Protein AF-A0A6F8TS77-F1 (afdb_monomer)

Mean predicted aligned error: 8.59 Å

Solvent-accessible surface area (backbone atoms only — not comparable to full-atom values): 7304 Å² total; per-residue (Å²): 136,84,81,71,79,72,65,85,70,78,57,58,74,67,55,50,50,53,52,51,51,52,50,51,51,49,51,53,46,65,66,47,49,58,27,52,55,48,7,52,51,50,48,53,50,30,60,76,67,68,72,57,95,66,56,66,68,59,30,24,49,44,37,47,28,62,75,68,69,50,87,80,55,68,91,81,39,80,56,49,61,52,52,52,51,25,71,74,33,74,68,35,43,49,51,51,50,52,48,51,52,53,52,50,53,51,51,51,52,52,51,52,55,52,48,51,54,53,51,54,54,60,51,63,77,76,110

Structure (mmCIF, N/CA/C/O backbone):
data_AF-A0A6F8TS77-F1
#
_entry.id   AF-A0A6F8TS77-F1
#
loop_
_atom_site.group_PDB
_atom_site.id
_atom_site.type_symbol
_atom_site.label_atom_id
_atom_site.label_alt_id
_atom_site.label_comp_id
_atom_site.label_asym_id
_atom_site.label_entity_id
_atom_site.label_seq_id
_atom_site.pdbx_PDB_ins_code
_atom_site.Cartn_x
_atom_site.Cartn_y
_atom_site.Cartn_z
_atom_site.occupancy
_atom_site.B_iso_or_equiv
_atom_site.auth_seq_id
_atom_site.auth_comp_id
_atom_site.auth_asym_id
_atom_site.auth_atom_id
_atom_site.pdbx_PDB_model_num
ATOM 1 N N . MET A 1 1 ? -28.170 -3.319 50.098 1.00 41.31 1 MET A N 1
ATOM 2 C CA . MET A 1 1 ? -26.971 -3.557 49.266 1.00 41.31 1 MET A CA 1
ATOM 3 C C . MET A 1 1 ? -27.249 -2.950 47.903 1.00 41.31 1 MET A C 1
ATOM 5 O O . MET A 1 1 ? -27.933 -3.552 47.090 1.00 41.31 1 MET A O 1
ATOM 9 N N . THR A 1 2 ? -26.855 -1.697 47.714 1.00 35.31 2 THR A N 1
ATOM 10 C CA . THR A 1 2 ? -27.074 -0.958 46.468 1.00 35.31 2 THR A CA 1
ATOM 11 C C . THR A 1 2 ? -25.962 -1.363 45.510 1.00 35.31 2 THR A C 1
ATOM 13 O O . THR A 1 2 ? -24.805 -1.004 45.721 1.00 35.31 2 THR A O 1
ATOM 16 N N . ILE A 1 3 ? -26.285 -2.186 44.513 1.00 39.19 3 ILE A N 1
ATOM 17 C CA . ILE A 1 3 ? -25.339 -2.539 43.453 1.00 39.19 3 ILE A CA 1
ATOM 18 C C . ILE A 1 3 ? -25.127 -1.270 42.627 1.00 39.19 3 ILE A C 1
ATOM 20 O O . ILE A 1 3 ? -26.049 -0.726 42.025 1.00 39.19 3 ILE A O 1
ATOM 24 N N . ASN A 1 4 ? -23.911 -0.743 42.705 1.00 36.16 4 ASN A N 1
ATOM 25 C CA . ASN A 1 4 ? -23.495 0.474 42.035 1.00 36.16 4 ASN A CA 1
ATOM 26 C C . ASN A 1 4 ? -23.341 0.169 40.535 1.00 36.16 4 ASN A C 1
ATOM 28 O O . ASN A 1 4 ? -22.334 -0.395 40.113 1.00 36.16 4 ASN A O 1
ATOM 32 N N . ASN A 1 5 ? -24.347 0.527 39.732 1.00 41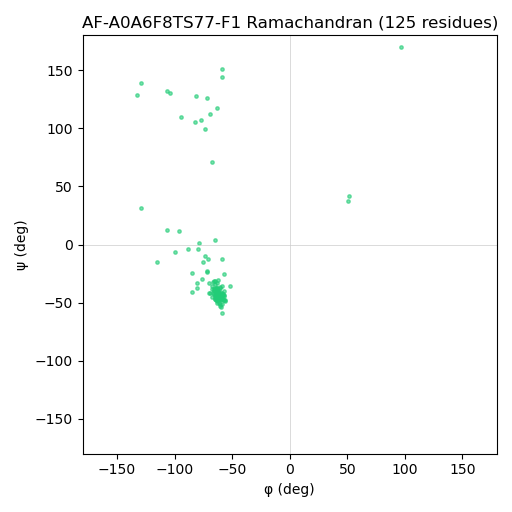.12 5 ASN A N 1
ATOM 33 C CA . ASN A 1 5 ? -24.394 0.290 38.279 1.00 41.12 5 ASN A CA 1
ATOM 34 C C . ASN A 1 5 ? -23.315 1.050 37.472 1.00 41.12 5 ASN A C 1
ATOM 36 O O . ASN A 1 5 ? -23.267 0.951 36.249 1.00 41.12 5 ASN A O 1
ATOM 40 N N . ASN A 1 6 ? -22.404 1.775 38.128 1.00 43.59 6 ASN A N 1
ATOM 41 C CA . ASN A 1 6 ? -21.357 2.561 37.471 1.00 43.59 6 ASN A CA 1
ATOM 42 C C . ASN A 1 6 ? -20.140 1.746 36.996 1.00 43.59 6 ASN A C 1
ATOM 44 O O . ASN A 1 6 ? -19.251 2.301 36.355 1.00 43.59 6 ASN A O 1
ATOM 48 N N . VAL A 1 7 ? -20.082 0.438 37.268 1.00 42.75 7 VAL A N 1
ATOM 49 C CA . VAL A 1 7 ? -18.939 -0.416 36.874 1.00 42.75 7 VAL A CA 1
ATOM 50 C C . VAL A 1 7 ? -19.097 -1.004 35.463 1.00 42.75 7 VAL A C 1
ATOM 52 O O . VAL A 1 7 ? -18.168 -1.603 34.932 1.00 42.75 7 VAL A O 1
ATOM 55 N N . VAL A 1 8 ? -20.225 -0.769 34.785 1.00 46.03 8 VAL A N 1
ATOM 56 C CA . VAL A 1 8 ? -20.452 -1.291 33.421 1.00 46.03 8 VAL A CA 1
ATOM 57 C C . VAL A 1 8 ? -19.631 -0.532 32.352 1.00 46.03 8 VAL A C 1
ATOM 59 O O . VAL A 1 8 ? -19.486 -1.011 31.236 1.00 46.03 8 VAL A O 1
ATOM 62 N N . ASN A 1 9 ? -18.991 0.599 32.697 1.00 52.59 9 ASN A N 1
ATOM 63 C CA . ASN A 1 9 ? -18.191 1.432 31.775 1.00 52.59 9 ASN A CA 1
ATOM 64 C C . ASN A 1 9 ? -16.771 1.773 32.300 1.00 52.59 9 ASN A C 1
ATOM 66 O O . ASN A 1 9 ? -16.253 2.857 32.028 1.00 52.59 9 ASN A O 1
ATOM 70 N N . GLY A 1 10 ? -16.158 0.880 33.086 1.00 57.53 10 GLY A N 1
ATOM 71 C CA . GLY A 1 10 ? -15.012 1.146 33.975 1.00 57.53 10 GLY A CA 1
ATOM 72 C C . GLY A 1 10 ? -13.652 1.500 33.348 1.00 57.53 10 GLY A C 1
ATOM 73 O O . GLY A 1 10 ? -12.707 0.730 33.470 1.00 57.53 10 GLY A O 1
ATOM 74 N N . LEU A 1 11 ? -13.516 2.691 32.762 1.00 59.38 11 LEU A N 1
ATOM 75 C CA . LEU A 1 11 ? -12.225 3.368 32.579 1.00 59.38 11 LEU A CA 1
ATOM 76 C C . LEU A 1 11 ? -12.326 4.799 33.109 1.00 59.38 11 LEU A C 1
ATOM 78 O O . LEU A 1 11 ? -13.323 5.484 32.861 1.00 59.38 11 LEU A O 1
ATOM 82 N N . ALA A 1 12 ? -11.285 5.275 33.794 1.00 69.75 12 ALA A N 1
ATOM 83 C CA . ALA A 1 12 ? -11.192 6.685 34.157 1.00 69.75 12 ALA A CA 1
ATOM 84 C C . ALA A 1 12 ? -11.216 7.559 32.877 1.00 69.75 12 ALA A C 1
ATOM 86 O O . ALA A 1 12 ? -10.762 7.114 31.816 1.00 69.75 12 ALA A O 1
ATOM 87 N N . PRO A 1 13 ? -11.716 8.810 32.921 1.00 71.38 13 PRO A N 1
ATOM 88 C CA . PRO A 1 13 ? -11.828 9.665 31.731 1.00 71.38 13 PRO A CA 1
ATOM 89 C C . PRO A 1 13 ? -10.517 9.803 30.935 1.00 71.38 13 PRO A C 1
ATOM 91 O O . PRO A 1 13 ? -10.524 9.812 29.703 1.00 71.38 13 PRO A O 1
ATOM 94 N N . THR A 1 14 ? -9.383 9.842 31.637 1.00 75.88 14 THR A N 1
ATOM 95 C CA . THR A 1 14 ? -8.026 9.869 31.073 1.00 75.88 14 THR A CA 1
ATOM 96 C C . THR A 1 14 ? -7.658 8.571 30.352 1.00 75.88 14 THR A C 1
ATOM 98 O O . THR A 1 14 ? -7.108 8.609 29.253 1.00 75.88 14 THR A O 1
ATOM 101 N N . GLU A 1 15 ? -8.007 7.415 30.910 1.00 76.12 15 GLU A N 1
ATOM 102 C CA . GLU A 1 15 ? -7.759 6.102 30.303 1.00 76.12 15 GLU A CA 1
ATOM 103 C C . GLU A 1 15 ? -8.601 5.900 29.037 1.00 76.12 15 GLU A C 1
ATOM 105 O O . GLU A 1 15 ? -8.109 5.378 28.032 1.00 76.12 15 GLU A O 1
ATOM 110 N N . LYS A 1 16 ? -9.850 6.386 29.044 1.00 73.62 16 LYS A N 1
ATOM 111 C CA . LYS A 1 16 ? -10.726 6.391 27.864 1.00 73.62 16 LYS A CA 1
ATOM 112 C C . LYS A 1 16 ? -10.140 7.248 26.736 1.00 73.62 16 LYS A C 1
ATOM 114 O O . LYS A 1 16 ? -10.141 6.815 25.583 1.00 73.62 16 LYS A O 1
ATOM 119 N N . LEU A 1 17 ? -9.598 8.426 27.058 1.00 75.94 17 LEU A N 1
ATOM 120 C CA . LEU A 1 17 ? -8.928 9.302 26.091 1.00 75.94 17 LEU A CA 1
ATOM 121 C C . LEU A 1 17 ? -7.683 8.634 25.486 1.00 75.94 17 LEU A C 1
ATOM 123 O O . LEU A 1 17 ? -7.549 8.583 24.264 1.00 75.94 17 LEU A O 1
ATOM 127 N N . ILE A 1 18 ? -6.810 8.063 26.323 1.00 82.44 18 ILE A N 1
ATOM 128 C CA . ILE A 1 18 ? -5.595 7.362 25.875 1.00 82.44 18 ILE A CA 1
ATOM 129 C C . ILE A 1 18 ? -5.950 6.193 24.952 1.00 82.44 18 ILE A C 1
ATOM 131 O O . ILE A 1 18 ? -5.321 6.014 23.908 1.00 82.44 18 ILE A O 1
ATOM 135 N N . ARG A 1 19 ? -6.974 5.405 25.302 1.00 79.75 19 ARG A N 1
ATOM 136 C CA . ARG A 1 19 ? -7.461 4.302 24.465 1.00 79.75 19 ARG A CA 1
ATOM 137 C C . ARG A 1 19 ? -7.907 4.794 23.088 1.00 79.75 19 ARG A C 1
ATOM 139 O O . ARG A 1 19 ? -7.522 4.204 22.083 1.00 79.75 19 ARG A O 1
ATOM 146 N N . ASN A 1 20 ? -8.684 5.873 23.035 1.00 77.69 20 ASN A N 1
ATOM 147 C CA . ASN A 1 20 ? -9.187 6.421 21.776 1.00 77.69 20 ASN A CA 1
ATOM 148 C C . ASN A 1 20 ? -8.054 6.962 20.891 1.00 77.69 20 ASN A C 1
ATOM 150 O O . ASN A 1 20 ? -8.053 6.712 19.689 1.00 77.69 20 ASN A O 1
ATOM 154 N N . ILE A 1 21 ? -7.057 7.628 21.483 1.00 84.81 21 ILE A N 1
ATOM 155 C CA . ILE A 1 21 ? -5.860 8.083 20.759 1.00 84.81 21 ILE A CA 1
ATOM 156 C C . ILE A 1 21 ? -5.100 6.886 20.178 1.00 84.81 21 ILE A C 1
ATOM 158 O O . ILE A 1 21 ? -4.762 6.892 18.996 1.00 84.81 21 ILE A O 1
ATOM 162 N N . LYS A 1 22 ? -4.876 5.829 20.972 1.00 84.19 22 LYS A N 1
ATOM 163 C CA . LYS A 1 22 ? -4.220 4.599 2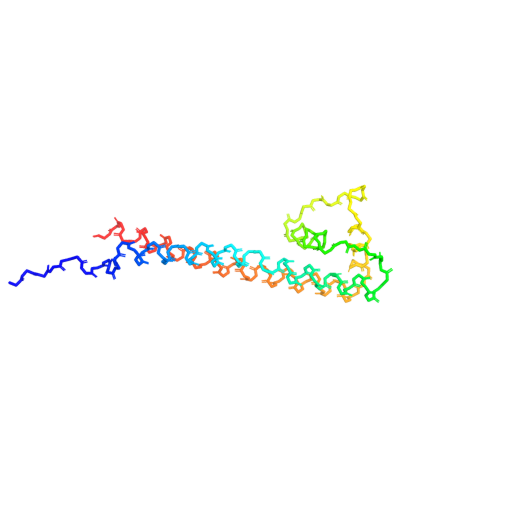0.496 1.00 84.19 22 LYS A CA 1
ATOM 164 C C . LYS A 1 22 ? -4.979 3.962 19.332 1.00 84.19 22 LYS A C 1
ATOM 166 O O . LYS A 1 22 ? -4.348 3.551 18.365 1.00 84.19 22 LYS A O 1
ATOM 171 N N . LEU A 1 23 ? -6.310 3.917 19.400 1.00 82.06 23 LEU A N 1
ATOM 172 C CA . LEU A 1 23 ? -7.154 3.404 18.317 1.00 82.06 23 LEU A CA 1
ATOM 173 C C . LEU A 1 23 ? -7.048 4.261 17.052 1.00 82.06 23 LEU A C 1
ATOM 175 O O . LEU A 1 23 ? -6.889 3.707 15.969 1.00 82.06 23 LEU A O 1
ATOM 179 N N . MET A 1 24 ? -7.071 5.592 17.169 1.00 83.81 24 MET A N 1
ATOM 180 C CA . MET A 1 24 ? -6.866 6.477 16.018 1.00 83.81 24 MET A CA 1
ATOM 181 C C . MET A 1 24 ? -5.497 6.270 15.372 1.00 83.81 24 MET A C 1
ATOM 183 O O . MET A 1 24 ? -5.416 6.120 14.156 1.00 83.81 24 MET A O 1
ATOM 187 N N . ILE A 1 25 ? -4.430 6.224 16.176 1.00 87.38 25 ILE A N 1
ATOM 188 C CA . ILE A 1 25 ? -3.072 5.977 15.678 1.00 87.38 25 ILE A CA 1
ATOM 189 C C . ILE A 1 25 ? -3.008 4.616 14.987 1.00 87.38 25 ILE A C 1
ATOM 191 O O . ILE A 1 25 ? -2.462 4.520 13.893 1.00 87.38 25 ILE A O 1
ATOM 195 N N . PHE A 1 26 ? -3.599 3.580 15.587 1.00 86.00 26 PHE A N 1
ATOM 196 C CA . PHE A 1 26 ? -3.648 2.246 15.001 1.00 86.00 26 PHE A CA 1
ATOM 197 C C . PHE A 1 26 ? -4.369 2.243 13.649 1.00 86.00 26 PHE A C 1
ATOM 199 O O . PHE A 1 26 ? -3.838 1.693 12.689 1.00 86.00 26 PHE A O 1
ATOM 206 N N . ILE A 1 27 ? -5.529 2.899 13.544 1.00 84.12 27 ILE A N 1
ATOM 207 C CA . ILE A 1 27 ? -6.280 3.018 12.287 1.00 84.12 27 ILE A CA 1
ATOM 208 C C . ILE A 1 27 ? -5.419 3.712 11.231 1.00 84.12 27 ILE A C 1
ATOM 210 O O . ILE A 1 27 ? -5.179 3.139 10.172 1.00 84.12 27 ILE A O 1
ATOM 214 N N . VAL A 1 28 ? -4.884 4.898 11.533 1.00 86.06 28 VAL A N 1
ATOM 215 C CA . VAL A 1 28 ? -4.044 5.656 10.592 1.00 86.06 28 VAL A CA 1
ATOM 216 C C . VAL A 1 28 ? -2.835 4.832 10.153 1.00 86.06 28 VAL A C 1
ATOM 218 O O . VAL A 1 28 ? -2.561 4.723 8.960 1.00 86.06 28 VAL A O 1
ATOM 221 N N . PHE A 1 29 ? -2.137 4.198 11.094 1.00 88.38 29 PHE A N 1
ATOM 222 C CA . PHE A 1 29 ? -0.969 3.380 10.789 1.00 88.38 29 PHE A CA 1
ATOM 223 C C . PHE A 1 29 ? -1.323 2.162 9.933 1.00 88.38 29 PHE A C 1
ATOM 225 O O . PHE A 1 29 ? -0.576 1.815 9.022 1.00 88.38 29 PHE A O 1
ATOM 232 N N . THR A 1 30 ? -2.475 1.541 10.173 1.00 87.94 30 THR A N 1
ATOM 233 C CA . THR A 1 30 ? -2.937 0.383 9.403 1.00 87.94 30 THR A CA 1
ATOM 234 C C . THR A 1 30 ? -3.223 0.738 7.943 1.00 87.94 30 THR A C 1
ATOM 236 O O . THR A 1 30 ? -2.935 -0.065 7.061 1.00 87.94 30 THR A O 1
ATOM 239 N N . PHE A 1 31 ? -3.713 1.950 7.669 1.00 86.19 31 PHE A N 1
ATOM 240 C CA . PHE A 1 31 ? -3.921 2.418 6.297 1.00 86.19 31 PHE A CA 1
ATOM 241 C C . PHE A 1 31 ? -2.634 2.935 5.640 1.00 86.19 31 PHE A C 1
ATOM 243 O O . PHE A 1 31 ? -2.416 2.690 4.463 1.00 86.19 31 PHE A O 1
ATOM 250 N N . VAL A 1 32 ? -1.751 3.618 6.374 1.00 90.31 32 VAL A N 1
ATOM 251 C CA . VAL A 1 32 ? -0.554 4.258 5.790 1.00 90.31 32 VAL A CA 1
ATOM 252 C C . VAL A 1 32 ? 0.627 3.294 5.646 1.00 90.31 32 VAL A C 1
ATOM 254 O O . VAL A 1 32 ? 1.335 3.324 4.638 1.00 90.31 32 VAL A O 1
ATOM 257 N N . SER A 1 33 ? 0.869 2.434 6.638 1.00 93.06 33 SER A N 1
ATOM 258 C CA . SER A 1 33 ? 2.069 1.584 6.674 1.00 93.06 33 SER A CA 1
ATOM 259 C C . SER A 1 33 ? 2.203 0.610 5.497 1.00 93.06 33 SER A C 1
ATOM 261 O O . SER A 1 33 ? 3.331 0.468 5.011 1.00 93.06 33 SER A O 1
ATOM 263 N N . PRO A 1 34 ? 1.128 0.002 4.951 1.00 93.75 34 PRO A N 1
ATOM 264 C CA . PRO A 1 34 ? 1.265 -0.854 3.781 1.00 93.75 34 PRO A CA 1
ATOM 265 C C . PRO A 1 34 ? 1.771 -0.073 2.568 1.00 93.75 34 PRO A C 1
ATOM 267 O O . PRO A 1 34 ? 2.618 -0.569 1.829 1.00 93.75 34 PRO A O 1
ATOM 270 N N . HIS A 1 35 ? 1.337 1.178 2.396 1.00 94.00 35 HIS A N 1
ATOM 271 C CA . HIS A 1 35 ? 1.790 2.005 1.281 1.00 94.00 35 HIS A CA 1
ATOM 272 C C . HIS A 1 35 ? 3.266 2.369 1.381 1.00 94.00 35 HIS A C 1
ATOM 274 O O . HIS A 1 35 ? 3.948 2.392 0.359 1.00 94.00 35 HIS A O 1
ATOM 280 N N . ILE A 1 36 ? 3.774 2.591 2.595 1.00 95.00 36 ILE A N 1
ATOM 281 C CA . ILE A 1 36 ? 5.207 2.801 2.832 1.00 95.00 36 ILE A CA 1
ATOM 282 C C . ILE A 1 36 ? 5.989 1.527 2.493 1.00 95.00 36 ILE A C 1
ATOM 284 O O . ILE A 1 36 ? 6.985 1.589 1.772 1.00 95.00 36 ILE A O 1
ATOM 288 N N . ALA A 1 37 ? 5.524 0.367 2.964 1.00 95.62 37 ALA A N 1
ATOM 289 C CA . ALA A 1 37 ? 6.177 -0.913 2.703 1.00 95.62 37 ALA A CA 1
ATOM 290 C C . ALA A 1 37 ? 6.218 -1.241 1.200 1.00 95.62 37 ALA A C 1
ATOM 292 O O . ALA A 1 37 ? 7.286 -1.523 0.654 1.00 95.62 37 ALA A O 1
ATOM 293 N N . PHE A 1 38 ? 5.079 -1.143 0.509 1.00 96.44 38 PHE A N 1
ATOM 294 C CA . PHE A 1 38 ? 5.009 -1.393 -0.92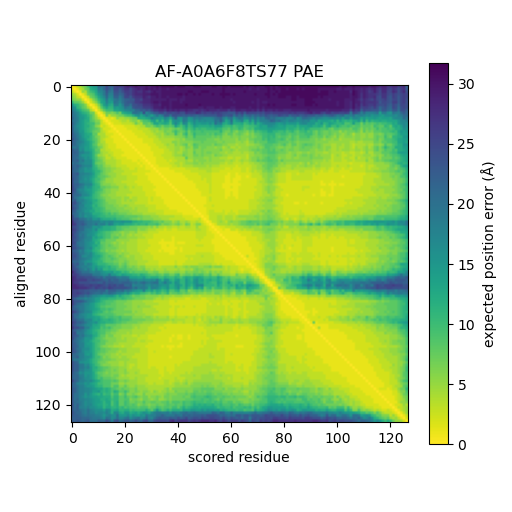9 1.00 96.44 38 PHE A CA 1
ATOM 295 C C . PHE A 1 38 ? 5.697 -0.303 -1.752 1.00 96.44 38 PHE A C 1
ATOM 297 O O . PHE A 1 38 ? 6.325 -0.632 -2.750 1.00 96.44 38 PHE A O 1
ATOM 304 N N . GLY A 1 39 ? 5.681 0.959 -1.311 1.00 94.94 39 GLY A N 1
ATOM 305 C CA . GLY A 1 39 ? 6.481 2.030 -1.910 1.00 94.94 39 GLY A CA 1
ATOM 306 C C . GLY A 1 39 ? 7.970 1.679 -1.927 1.00 94.94 39 GLY A C 1
ATOM 307 O O . GLY A 1 39 ? 8.598 1.716 -2.980 1.00 94.94 39 GLY A O 1
ATOM 308 N N . SER A 1 40 ? 8.512 1.209 -0.802 1.00 95.06 40 SER A N 1
ATOM 309 C CA . SER A 1 40 ? 9.897 0.726 -0.722 1.00 95.06 40 SER A CA 1
ATOM 310 C C . SER A 1 40 ? 10.166 -0.500 -1.605 1.00 95.06 40 SER A C 1
ATOM 312 O O . SER A 1 40 ? 11.233 -0.595 -2.212 1.00 95.06 40 SER A O 1
ATOM 314 N N . LEU A 1 41 ? 9.212 -1.432 -1.721 1.00 95.69 41 LEU A N 1
ATOM 315 C CA . LEU A 1 41 ? 9.339 -2.575 -2.636 1.00 95.69 41 LEU A CA 1
ATOM 316 C C . LEU A 1 41 ? 9.343 -2.139 -4.105 1.00 95.69 41 LEU A C 1
ATOM 318 O O . LEU A 1 41 ? 10.111 -2.677 -4.902 1.00 95.69 41 LEU A O 1
ATOM 322 N N . TYR A 1 42 ? 8.534 -1.144 -4.466 1.00 94.50 42 TYR A N 1
ATOM 323 C CA . TYR A 1 42 ? 8.577 -0.538 -5.791 1.00 94.50 42 TYR A CA 1
ATOM 324 C C . TYR A 1 42 ? 9.894 0.196 -6.041 1.00 94.50 42 TYR A C 1
ATOM 326 O O . TYR A 1 42 ? 10.382 0.162 -7.170 1.00 94.50 42 TYR A O 1
ATOM 334 N N . ASN A 1 43 ? 10.523 0.757 -5.002 1.00 93.12 43 ASN A N 1
ATOM 335 C CA . ASN A 1 43 ? 11.874 1.308 -5.112 1.00 93.12 43 ASN A CA 1
ATOM 336 C C . ASN A 1 43 ? 12.876 0.253 -5.506 1.00 93.12 43 ASN A C 1
ATOM 338 O O . ASN A 1 43 ? 13.611 0.394 -6.480 1.00 93.12 43 ASN A O 1
ATOM 342 N N . PHE A 1 44 ? 12.866 -0.831 -4.739 1.00 93.50 44 PHE A N 1
ATOM 343 C CA . PHE A 1 44 ? 13.749 -1.950 -4.967 1.00 93.50 44 PHE A CA 1
ATOM 344 C C . PHE A 1 44 ? 13.550 -2.521 -6.374 1.00 93.50 44 PHE A C 1
ATOM 346 O O . PHE A 1 44 ? 14.524 -2.761 -7.081 1.00 93.50 44 PHE A O 1
ATOM 353 N N . PHE A 1 45 ? 12.299 -2.649 -6.822 1.00 94.00 45 PHE A N 1
ATOM 354 C CA . PHE A 1 45 ? 11.978 -3.055 -8.187 1.00 94.00 45 PHE A CA 1
ATOM 355 C C . PHE A 1 45 ? 12.528 -2.067 -9.231 1.00 94.00 45 PHE A C 1
ATOM 357 O O . PHE A 1 45 ? 13.167 -2.486 -10.192 1.00 94.00 45 PHE A O 1
ATOM 364 N N . SER A 1 46 ? 12.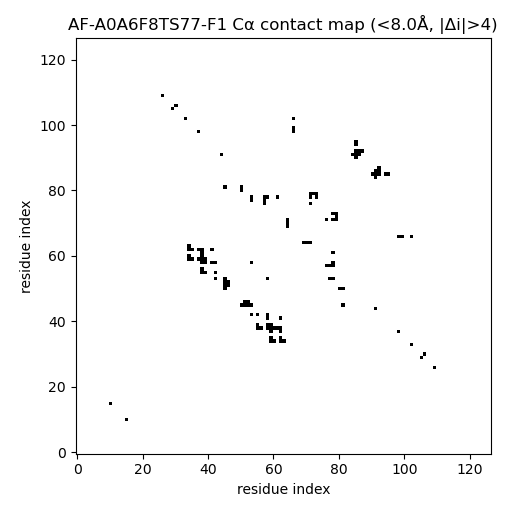336 -0.760 -9.039 1.00 92.12 46 SER A N 1
ATOM 365 C CA . SER A 1 46 ? 12.839 0.277 -9.952 1.00 92.12 46 SER A CA 1
ATOM 366 C C . SER A 1 46 ? 14.359 0.217 -10.112 1.00 92.12 46 SER A C 1
ATOM 368 O O . SER A 1 46 ? 14.865 0.287 -11.234 1.00 92.12 46 SER A O 1
ATOM 370 N N . LEU A 1 47 ? 15.078 0.028 -9.002 1.00 91.62 47 LEU A N 1
ATOM 371 C CA . LEU A 1 47 ? 16.532 -0.122 -8.983 1.00 91.62 47 LEU A CA 1
ATOM 372 C C . LEU A 1 47 ? 16.976 -1.431 -9.648 1.00 91.62 47 LEU A C 1
ATOM 374 O O . LEU A 1 47 ? 17.872 -1.415 -10.486 1.00 91.62 47 LEU A O 1
ATOM 378 N N . ALA A 1 48 ? 16.319 -2.552 -9.339 1.00 93.06 48 ALA A N 1
ATOM 379 C CA . ALA A 1 48 ? 16.662 -3.864 -9.889 1.00 93.06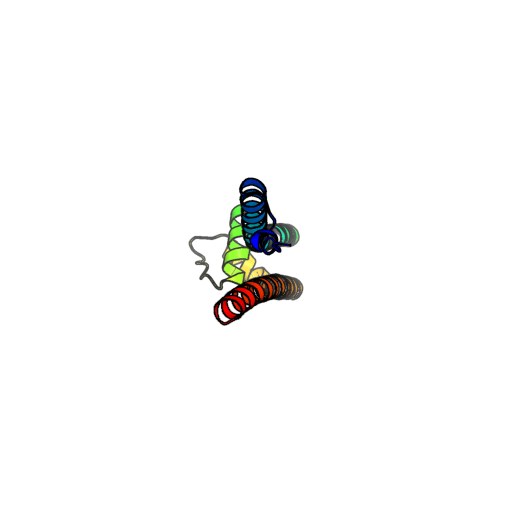 48 ALA A CA 1
ATOM 380 C C . ALA A 1 48 ? 16.517 -3.940 -11.420 1.00 93.06 48 ALA A C 1
ATOM 382 O O . ALA A 1 48 ? 17.253 -4.679 -12.071 1.00 93.06 48 ALA A O 1
ATOM 383 N N . TYR A 1 49 ? 15.588 -3.171 -11.995 1.00 91.06 49 TYR A N 1
ATOM 384 C CA . TYR A 1 49 ? 15.324 -3.135 -13.437 1.00 91.06 49 TYR A CA 1
ATOM 385 C C . TYR A 1 49 ? 15.836 -1.861 -14.129 1.00 91.06 49 TYR A C 1
ATOM 387 O O . TYR A 1 49 ? 15.496 -1.624 -15.287 1.00 91.06 49 TYR A O 1
ATOM 395 N N . ASN A 1 50 ? 16.662 -1.051 -13.454 1.00 90.69 50 ASN A N 1
ATOM 396 C CA . ASN A 1 50 ? 17.254 0.179 -13.997 1.00 90.69 50 ASN A CA 1
ATOM 397 C C . ASN A 1 50 ? 16.227 1.149 -14.621 1.00 90.69 50 ASN A C 1
ATOM 399 O O . ASN A 1 50 ? 16.470 1.743 -15.672 1.00 90.69 50 ASN A O 1
ATOM 403 N N . LEU A 1 51 ? 15.069 1.336 -13.979 1.00 86.19 51 LEU A N 1
ATOM 404 C CA . LEU A 1 51 ? 13.983 2.189 -14.498 1.00 86.19 51 LEU A CA 1
ATOM 405 C C . LEU A 1 51 ? 14.219 3.697 -14.277 1.00 86.19 51 LEU A C 1
ATOM 407 O O . LEU A 1 51 ? 13.394 4.524 -14.677 1.00 86.19 51 LEU A O 1
ATOM 411 N N . GLY A 1 52 ? 15.362 4.046 -13.684 1.00 82.31 52 GLY A N 1
ATOM 412 C CA . GLY A 1 52 ? 15.736 5.395 -13.279 1.00 82.31 52 GLY A CA 1
ATOM 413 C C . GLY A 1 52 ? 15.448 5.667 -11.804 1.00 82.31 52 GLY A C 1
ATOM 414 O O . GLY A 1 52 ? 14.795 4.881 -11.111 1.00 82.31 52 GLY A O 1
ATOM 415 N N . GLU A 1 53 ? 15.959 6.799 -11.327 1.00 80.69 53 GLU A N 1
ATOM 416 C CA . GLU A 1 53 ? 15.700 7.277 -9.973 1.00 80.69 53 GLU A CA 1
ATOM 417 C C . GLU A 1 53 ? 14.302 7.894 -9.914 1.00 80.69 53 GLU A C 1
ATOM 419 O O . GLU A 1 53 ? 14.038 8.966 -10.456 1.00 80.69 53 GLU A O 1
ATOM 424 N N . ILE A 1 54 ? 13.388 7.176 -9.270 1.00 85.88 54 ILE A N 1
ATOM 425 C CA . ILE A 1 54 ? 12.065 7.674 -8.905 1.00 85.88 54 ILE A CA 1
ATOM 426 C C . ILE A 1 54 ? 12.123 7.960 -7.406 1.00 85.88 54 ILE A C 1
ATOM 428 O O . ILE A 1 54 ? 12.567 7.104 -6.639 1.00 85.88 54 ILE A O 1
ATOM 432 N N . GLY A 1 55 ? 11.690 9.147 -6.981 1.00 87.75 55 GLY A N 1
ATOM 433 C CA . GLY A 1 55 ? 11.715 9.519 -5.570 1.00 87.75 55 GLY A CA 1
ATOM 434 C C . GLY A 1 55 ? 10.897 8.549 -4.715 1.00 87.75 55 GLY A C 1
ATOM 435 O O . GLY A 1 55 ? 9.835 8.079 -5.125 1.00 87.75 55 GLY A O 1
ATOM 436 N N . ILE A 1 56 ? 11.353 8.271 -3.490 1.00 89.19 56 ILE A N 1
ATOM 437 C CA . ILE A 1 56 ? 10.636 7.360 -2.581 1.00 89.19 56 ILE A CA 1
ATOM 438 C C . ILE A 1 56 ? 9.205 7.843 -2.297 1.00 89.19 56 ILE A C 1
ATOM 440 O O . ILE A 1 56 ? 8.281 7.039 -2.218 1.00 89.19 56 ILE A O 1
ATOM 444 N N . LEU A 1 57 ? 8.995 9.161 -2.213 1.00 90.19 57 LEU A N 1
ATOM 445 C CA . LEU A 1 57 ? 7.665 9.743 -2.032 1.00 90.19 57 LEU A CA 1
ATOM 446 C C . LEU A 1 57 ? 6.760 9.488 -3.242 1.00 90.19 57 LEU A C 1
ATOM 448 O O . LEU A 1 57 ? 5.594 9.148 -3.055 1.00 90.19 57 LEU A O 1
ATOM 452 N N . ASP A 1 58 ? 7.297 9.567 -4.461 1.00 89.69 58 ASP A N 1
ATOM 453 C CA . ASP A 1 58 ? 6.545 9.268 -5.683 1.00 89.69 58 ASP A CA 1
ATOM 454 C C . ASP A 1 58 ? 6.140 7.797 -5.743 1.00 89.69 58 ASP A C 1
ATOM 456 O O . ASP A 1 58 ? 5.085 7.465 -6.272 1.00 89.69 58 ASP A O 1
ATOM 460 N N . GLN A 1 59 ? 6.943 6.900 -5.173 1.00 91.50 59 GLN A N 1
ATOM 461 C CA . GLN A 1 59 ? 6.631 5.473 -5.125 1.00 91.50 59 GLN A CA 1
AT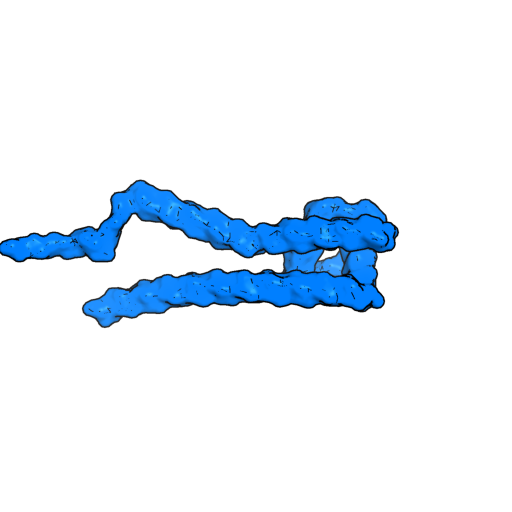OM 462 C C . GLN A 1 59 ? 5.652 5.106 -4.010 1.00 91.50 59 GLN A C 1
ATOM 464 O O . GLN A 1 59 ? 4.833 4.204 -4.182 1.00 91.50 59 GLN A O 1
ATOM 469 N N . ILE A 1 60 ? 5.692 5.808 -2.876 1.00 92.12 60 ILE A N 1
ATOM 470 C CA . ILE A 1 60 ? 4.647 5.699 -1.852 1.00 92.12 60 ILE A CA 1
ATOM 471 C C . ILE A 1 60 ? 3.325 6.222 -2.426 1.00 92.12 60 ILE A C 1
ATOM 473 O O . ILE A 1 60 ? 2.291 5.568 -2.292 1.00 92.12 60 ILE A O 1
ATOM 477 N N . TYR A 1 61 ? 3.360 7.352 -3.136 1.00 90.12 61 TYR A N 1
ATOM 478 C CA . TYR A 1 61 ? 2.201 7.873 -3.855 1.00 90.12 61 TYR A CA 1
ATOM 479 C C . TYR A 1 61 ? 1.732 6.913 -4.955 1.00 90.12 61 TYR A C 1
ATOM 481 O O . TYR A 1 61 ? 0.535 6.677 -5.095 1.00 90.12 61 TYR A O 1
ATOM 489 N N . PHE A 1 62 ? 2.660 6.291 -5.687 1.00 91.06 62 PHE A N 1
ATOM 490 C CA . PHE A 1 62 ? 2.357 5.247 -6.661 1.00 91.06 62 PHE A CA 1
ATOM 491 C C . PHE A 1 62 ? 1.633 4.071 -6.007 1.00 91.06 62 PHE A C 1
ATOM 493 O O . PHE A 1 62 ? 0.598 3.627 -6.490 1.00 91.06 62 PHE A O 1
ATOM 500 N N . SER A 1 63 ? 2.148 3.591 -4.878 1.00 93.69 63 SER A N 1
ATOM 501 C CA . SER A 1 63 ? 1.530 2.525 -4.099 1.00 93.69 63 SER A CA 1
ATOM 502 C C . SER A 1 63 ? 0.090 2.890 -3.710 1.00 93.69 63 SER A C 1
ATOM 504 O O . SER A 1 63 ? -0.849 2.141 -3.987 1.00 93.69 63 SER A O 1
ATOM 506 N N . PHE A 1 64 ? -0.114 4.092 -3.173 1.00 91.69 64 PHE A N 1
ATOM 507 C CA . PHE A 1 64 ? -1.443 4.601 -2.843 1.00 91.69 64 PHE A CA 1
ATOM 508 C C . PHE A 1 64 ? -2.367 4.667 -4.069 1.00 91.69 64 PHE A C 1
ATOM 510 O O . PHE A 1 64 ? -3.472 4.124 -4.059 1.00 91.69 64 PHE A O 1
ATOM 517 N N . GLY A 1 65 ? -1.909 5.283 -5.159 1.00 90.56 65 GLY A N 1
ATOM 518 C CA . GLY A 1 65 ? -2.715 5.444 -6.363 1.00 90.56 65 GLY A CA 1
ATOM 519 C C . GLY A 1 65 ? -3.033 4.122 -7.059 1.00 90.56 65 GLY A C 1
ATOM 520 O O . GLY A 1 65 ? -4.128 3.982 -7.597 1.00 90.56 65 GLY A O 1
ATOM 521 N N . LEU A 1 66 ? -2.141 3.129 -6.989 1.00 90.69 66 LEU A N 1
ATOM 522 C CA . LEU A 1 66 ? -2.401 1.788 -7.507 1.00 90.69 66 LEU A CA 1
ATOM 523 C C . LEU A 1 66 ? -3.567 1.131 -6.752 1.00 90.69 66 LEU A C 1
ATOM 525 O O . LEU A 1 66 ? -4.492 0.625 -7.384 1.00 90.69 66 LEU A O 1
ATOM 529 N N . GLN A 1 67 ? -3.559 1.180 -5.415 1.00 90.88 67 GLN A N 1
ATOM 530 C CA . GLN A 1 67 ? -4.608 0.585 -4.578 1.00 90.88 67 GLN A CA 1
ATOM 531 C C . GLN A 1 67 ? -5.980 1.234 -4.785 1.00 90.88 67 GLN 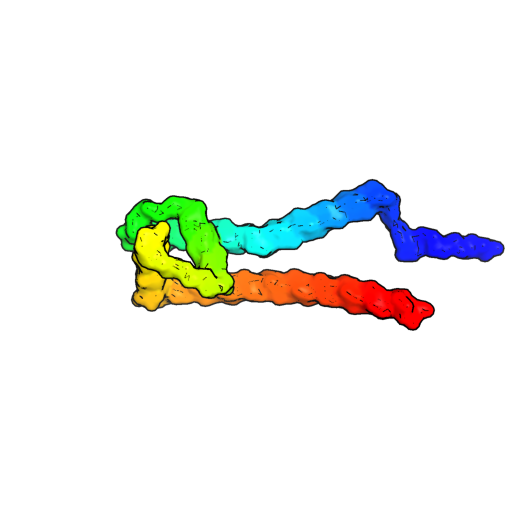A C 1
ATOM 533 O O . GLN A 1 67 ? -6.993 0.531 -4.821 1.00 90.88 67 GLN A O 1
ATOM 538 N N . TYR A 1 68 ? -6.016 2.561 -4.910 1.00 88.56 68 TYR A N 1
ATOM 539 C CA . TYR A 1 68 ? -7.255 3.334 -5.031 1.00 88.56 68 TYR A CA 1
ATOM 540 C C . TYR A 1 68 ? -7.637 3.665 -6.479 1.00 88.56 68 TYR A C 1
ATOM 542 O O . TYR A 1 68 ? -8.537 4.472 -6.701 1.00 88.56 68 TYR A O 1
ATOM 550 N N . ALA A 1 69 ? -6.975 3.038 -7.459 1.00 87.06 69 ALA A N 1
ATOM 551 C CA . ALA A 1 69 ? -7.200 3.246 -8.890 1.00 87.06 69 ALA A CA 1
ATOM 552 C C . ALA A 1 69 ? -7.183 4.734 -9.303 1.00 87.06 69 ALA A C 1
ATOM 554 O O . ALA A 1 69 ? -7.948 5.167 -10.167 1.00 87.06 69 ALA A O 1
ATOM 555 N N . ILE A 1 70 ? -6.304 5.525 -8.680 1.00 86.31 70 ILE A N 1
ATOM 556 C CA . ILE A 1 70 ? -6.133 6.939 -9.014 1.00 86.31 70 ILE A CA 1
ATOM 557 C C . ILE A 1 70 ? -5.436 7.018 -10.376 1.00 86.31 70 ILE A C 1
ATOM 559 O O . ILE 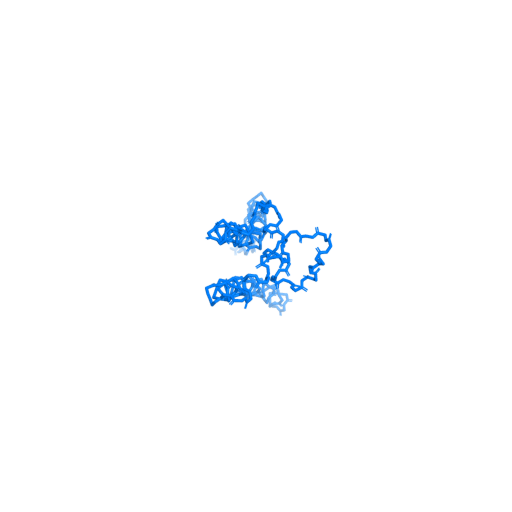A 1 70 ? -4.368 6.420 -10.546 1.00 86.31 70 ILE A O 1
ATOM 563 N N . PRO A 1 71 ? -6.001 7.746 -11.355 1.00 79.31 71 PRO A N 1
ATOM 564 C CA . PRO A 1 71 ? -5.396 7.864 -12.671 1.00 79.31 71 PRO A CA 1
ATOM 565 C C . PRO A 1 71 ? -4.035 8.559 -12.569 1.00 79.31 71 PRO A C 1
ATOM 567 O O . PRO A 1 71 ? -3.939 9.722 -12.177 1.00 79.31 71 PRO A O 1
ATOM 570 N N . MET A 1 72 ? -2.976 7.846 -12.949 1.00 73.06 72 MET A N 1
ATOM 571 C CA . MET A 1 72 ? -1.621 8.391 -12.995 1.00 73.06 72 MET A CA 1
ATOM 572 C C . MET A 1 72 ? -1.328 8.883 -14.403 1.00 73.06 72 MET A C 1
ATOM 574 O O . MET A 1 72 ? -1.218 8.099 -15.341 1.00 73.06 72 MET A O 1
ATOM 578 N N . ASN A 1 73 ? -1.246 10.199 -14.560 1.00 66.94 73 ASN A N 1
ATOM 579 C CA . ASN A 1 73 ? -0.967 10.813 -15.849 1.00 66.94 73 ASN A CA 1
ATOM 580 C C . ASN A 1 73 ? 0.543 10.782 -16.135 1.00 66.94 73 ASN A C 1
ATOM 582 O O . ASN A 1 73 ? 1.343 11.272 -15.334 1.00 66.94 73 ASN A O 1
ATOM 586 N N . GLU A 1 74 ? 0.918 10.262 -17.305 1.00 60.50 74 GLU A N 1
ATOM 587 C CA . GLU A 1 74 ? 2.305 10.139 -17.772 1.00 60.50 74 GLU A CA 1
ATOM 588 C C . GLU A 1 74 ? 3.056 11.477 -17.814 1.00 60.50 74 GLU A C 1
ATOM 590 O O . GLU A 1 74 ? 4.277 11.505 -17.692 1.00 60.50 74 GLU A O 1
ATOM 595 N N . LYS A 1 75 ? 2.336 12.600 -17.952 1.00 56.62 75 LYS A N 1
ATOM 596 C CA . LYS A 1 75 ? 2.943 13.939 -17.970 1.00 56.62 75 LYS A CA 1
ATOM 597 C C . LYS A 1 75 ? 3.471 14.409 -16.617 1.00 56.62 75 LYS A C 1
ATOM 599 O O . LYS A 1 75 ? 4.307 15.306 -16.595 1.00 56.62 75 LYS A O 1
ATOM 604 N N . PHE A 1 76 ? 2.967 13.860 -15.514 1.00 53.88 76 PHE A N 1
ATOM 605 C CA . PHE A 1 76 ? 3.228 14.402 -14.178 1.00 53.88 76 PHE A CA 1
ATOM 606 C C . PHE A 1 76 ? 4.015 13.460 -13.276 1.00 53.88 76 PHE A C 1
ATOM 608 O O . PHE A 1 76 ? 4.561 13.926 -12.281 1.00 53.88 76 PHE A O 1
ATOM 615 N N . TYR A 1 77 ? 4.120 12.172 -13.622 1.00 62.69 77 TYR A N 1
ATOM 616 C CA . TYR A 1 77 ? 4.775 11.207 -12.750 1.00 62.69 77 TYR A CA 1
ATOM 617 C C . TYR A 1 77 ? 5.788 10.316 -13.484 1.00 62.69 77 TYR A C 1
ATOM 619 O O . TYR A 1 77 ? 5.425 9.620 -14.436 1.00 62.69 77 TYR A O 1
ATOM 627 N N . PRO A 1 78 ? 7.036 10.218 -12.978 1.00 66.88 78 PRO A N 1
ATOM 628 C CA . PRO A 1 78 ? 8.015 9.234 -13.450 1.00 66.88 78 PRO A CA 1
ATOM 629 C 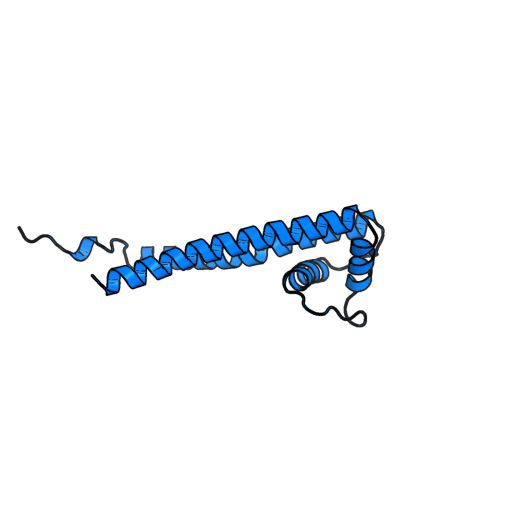C . PRO A 1 78 ? 7.531 7.778 -13.290 1.00 66.88 78 PRO A C 1
ATOM 631 O O . PRO A 1 78 ? 8.096 6.848 -13.867 1.00 66.88 78 PRO A O 1
ATOM 634 N N . THR A 1 79 ? 6.449 7.575 -12.537 1.00 74.69 79 THR A N 1
ATOM 635 C CA . THR A 1 79 ? 5.846 6.285 -12.211 1.00 74.69 79 THR A CA 1
ATOM 636 C C . THR A 1 79 ? 5.144 5.602 -13.389 1.00 74.69 79 THR A C 1
ATOM 638 O O . THR A 1 79 ? 4.886 4.405 -13.311 1.00 74.69 79 THR A O 1
ATOM 641 N N . ALA A 1 80 ? 4.895 6.288 -14.511 1.00 78.81 80 ALA A N 1
ATOM 642 C CA . ALA A 1 80 ? 4.359 5.646 -15.718 1.00 78.81 80 ALA A CA 1
ATOM 643 C C . ALA A 1 80 ? 5.310 4.571 -16.279 1.00 78.81 80 ALA A C 1
ATOM 645 O O . ALA A 1 80 ? 4.880 3.485 -16.669 1.00 78.81 80 ALA A O 1
ATOM 646 N N . LYS A 1 81 ? 6.627 4.826 -16.241 1.00 82.50 81 LYS A N 1
ATOM 647 C CA . LYS A 1 81 ? 7.646 3.831 -16.617 1.00 82.50 81 LYS A CA 1
ATOM 648 C C . LYS A 1 81 ? 7.614 2.618 -15.690 1.00 82.50 81 LYS A C 1
ATOM 650 O O . LYS A 1 81 ? 7.660 1.484 -16.161 1.00 82.50 81 LYS A O 1
ATOM 655 N N . LEU A 1 82 ? 7.481 2.865 -14.386 1.00 88.12 82 LEU A N 1
ATOM 656 C CA . LEU A 1 82 ? 7.326 1.821 -13.376 1.00 88.12 82 LEU A CA 1
ATOM 657 C C . LEU A 1 82 ? 6.060 0.991 -13.623 1.00 88.12 82 LEU A C 1
ATOM 659 O O . LEU A 1 82 ? 6.127 -0.235 -13.610 1.00 88.12 82 LEU A O 1
ATOM 663 N N . LEU A 1 83 ? 4.925 1.634 -13.907 1.00 88.88 83 LEU A N 1
ATOM 664 C CA . LEU A 1 83 ? 3.668 0.951 -14.202 1.00 88.88 83 LEU A CA 1
ATOM 665 C C . LEU A 1 83 ? 3.791 0.042 -15.428 1.00 88.88 83 LEU A C 1
ATOM 667 O O . LEU A 1 83 ? 3.378 -1.116 -15.379 1.00 88.88 83 LEU A O 1
ATOM 671 N N . ASN A 1 84 ? 4.400 0.541 -16.504 1.00 88.06 84 ASN A N 1
ATOM 672 C CA . ASN A 1 84 ? 4.638 -0.243 -17.712 1.00 88.06 84 ASN A CA 1
ATOM 673 C C . ASN A 1 84 ? 5.542 -1.449 -17.432 1.00 88.06 84 ASN A C 1
ATOM 675 O O . ASN A 1 84 ? 5.192 -2.566 -17.809 1.00 88.06 84 ASN A O 1
ATOM 679 N N . ALA A 1 85 ? 6.641 -1.256 -16.696 1.00 89.00 85 ALA A N 1
ATOM 680 C CA . ALA A 1 85 ? 7.550 -2.337 -16.321 1.00 89.00 85 ALA A CA 1
ATOM 681 C C . ALA A 1 85 ? 6.863 -3.404 -15.451 1.00 89.00 85 ALA A C 1
ATOM 683 O O . ALA A 1 85 ? 6.983 -4.603 -15.724 1.00 89.00 85 ALA A O 1
ATOM 684 N N . LEU A 1 86 ? 6.085 -2.977 -14.450 1.00 91.19 86 LEU A N 1
ATOM 685 C CA . LEU A 1 86 ? 5.299 -3.876 -13.605 1.00 91.19 86 LEU A CA 1
ATOM 686 C C . LEU A 1 86 ? 4.286 -4.679 -14.424 1.00 91.19 86 LEU A C 1
ATOM 688 O O . LEU A 1 86 ? 4.070 -5.858 -14.156 1.00 91.19 86 LEU A O 1
ATOM 692 N N . ASN A 1 87 ? 3.689 -4.053 -15.439 1.00 91.56 87 ASN A N 1
ATOM 693 C CA . ASN A 1 87 ? 2.695 -4.694 -16.286 1.00 91.56 87 ASN A CA 1
ATOM 694 C C . ASN A 1 87 ? 3.300 -5.674 -17.299 1.00 91.56 87 ASN A C 1
ATOM 696 O O . ASN A 1 87 ? 2.624 -6.639 -17.666 1.00 91.56 87 ASN A O 1
ATOM 700 N N . SER A 1 88 ? 4.537 -5.426 -17.740 1.00 92.06 88 SER A N 1
ATOM 701 C CA . SER A 1 88 ? 5.249 -6.244 -18.729 1.00 92.06 88 SER A CA 1
ATOM 702 C C . SER A 1 88 ? 5.975 -7.454 -18.142 1.00 92.06 88 SER A C 1
ATOM 704 O O . SER A 1 88 ? 6.222 -8.423 -18.853 1.00 92.06 88 SER A O 1
ATOM 706 N N . LEU A 1 89 ? 6.332 -7.413 -16.855 1.00 92.31 89 LEU A N 1
ATOM 707 C CA . LEU A 1 89 ? 7.145 -8.441 -16.208 1.00 92.31 89 LEU A CA 1
ATOM 708 C C . LEU A 1 89 ? 6.289 -9.295 -15.270 1.00 92.31 89 LEU A C 1
ATOM 710 O O . LEU A 1 89 ? 5.575 -8.765 -14.419 1.00 92.31 89 LEU A O 1
ATOM 714 N N . GLY A 1 90 ? 6.413 -10.624 -15.357 1.00 92.81 90 GLY A N 1
ATOM 715 C CA . GLY A 1 90 ? 5.659 -11.550 -14.497 1.00 92.81 90 GLY A CA 1
ATOM 716 C C . GLY A 1 90 ? 5.882 -11.301 -12.999 1.00 92.81 90 GLY A C 1
ATOM 717 O O . GLY A 1 90 ? 4.931 -11.284 -12.221 1.00 92.81 90 GLY A O 1
ATOM 718 N N . VAL A 1 91 ? 7.124 -10.999 -12.604 1.00 93.38 91 VAL A N 1
ATOM 719 C CA . VAL A 1 91 ? 7.474 -10.625 -11.220 1.00 93.38 91 VAL A CA 1
ATOM 720 C C . VAL A 1 91 ? 6.812 -9.306 -10.806 1.00 93.38 91 VAL A C 1
ATOM 722 O O . VAL A 1 91 ? 6.354 -9.169 -9.674 1.00 93.38 91 VAL A O 1
ATOM 725 N N . GLY A 1 92 ? 6.705 -8.345 -11.728 1.00 93.69 92 GLY A N 1
ATOM 726 C CA . GLY A 1 92 ? 6.027 -7.074 -11.483 1.00 93.69 92 GLY A CA 1
ATOM 727 C C . GLY A 1 92 ? 4.526 -7.248 -11.247 1.00 93.69 92 GLY A C 1
ATOM 728 O O . GLY A 1 92 ? 3.980 -6.696 -10.290 1.00 93.69 92 GLY A O 1
ATOM 729 N N . ARG A 1 93 ? 3.874 -8.101 -12.047 1.00 94.56 93 ARG A N 1
ATOM 730 C CA . ARG A 1 93 ? 2.470 -8.493 -11.846 1.00 94.56 93 ARG A CA 1
ATOM 731 C C . ARG A 1 93 ? 2.261 -9.193 -10.511 1.00 94.56 93 ARG A C 1
ATOM 733 O O . ARG A 1 93 ? 1.331 -8.854 -9.786 1.00 94.56 93 ARG A O 1
ATOM 740 N N . MET A 1 94 ? 3.144 -10.123 -10.150 1.00 96.12 94 MET A N 1
ATOM 741 C CA . MET A 1 94 ? 3.100 -10.789 -8.848 1.00 96.12 94 MET A CA 1
ATOM 742 C C . MET A 1 94 ? 3.204 -9.782 -7.693 1.00 96.12 94 MET A C 1
ATOM 744 O O . MET A 1 94 ? 2.430 -9.870 -6.742 1.00 96.12 94 MET A O 1
ATOM 748 N N . LEU A 1 95 ? 4.102 -8.795 -7.789 1.00 95.88 95 LEU A N 1
ATOM 749 C CA . LEU A 1 95 ? 4.232 -7.738 -6.784 1.00 95.88 95 LEU A CA 1
ATOM 750 C C . LEU A 1 95 ? 2.955 -6.889 -6.674 1.00 95.88 95 LEU A C 1
ATOM 752 O O . LEU A 1 95 ? 2.526 -6.582 -5.563 1.00 95.88 95 LEU A O 1
ATOM 756 N N . GLN A 1 96 ? 2.316 -6.547 -7.799 1.00 95.06 96 GLN A N 1
ATOM 757 C CA . GLN A 1 96 ? 1.012 -5.872 -7.797 1.00 95.06 96 GLN A CA 1
ATOM 758 C C . GLN A 1 96 ? -0.062 -6.724 -7.104 1.00 95.06 96 GLN A C 1
ATOM 760 O O . GLN A 1 96 ? -0.775 -6.214 -6.246 1.00 95.06 96 GLN A O 1
ATOM 765 N N . TYR A 1 97 ? -0.164 -8.019 -7.420 1.00 95.50 97 TYR A N 1
ATOM 766 C CA . TYR A 1 97 ? -1.138 -8.907 -6.775 1.00 95.50 97 TYR A CA 1
ATOM 767 C C . TYR A 1 97 ? -0.910 -9.031 -5.273 1.00 95.50 97 TYR A C 1
ATOM 769 O O . TYR A 1 97 ? -1.864 -8.933 -4.504 1.00 95.50 97 TYR A O 1
ATOM 777 N N . LEU A 1 98 ? 0.345 -9.200 -4.850 1.00 96.50 98 LEU A N 1
ATOM 778 C CA . LEU A 1 98 ? 0.696 -9.259 -3.436 1.00 96.50 98 LEU A CA 1
ATOM 779 C C . LEU A 1 98 ? 0.301 -7.965 -2.723 1.00 96.50 98 LEU A C 1
ATOM 781 O O . LEU A 1 98 ? -0.255 -8.020 -1.626 1.00 96.50 98 LEU A O 1
ATOM 785 N N . HIS A 1 99 ? 0.543 -6.822 -3.366 1.00 95.81 99 HIS A N 1
ATOM 786 C CA . HIS A 1 99 ? 0.138 -5.520 -2.860 1.00 95.81 99 HIS A CA 1
ATOM 787 C C . HIS A 1 99 ? -1.373 -5.440 -2.662 1.00 95.81 99 HIS A C 1
ATOM 789 O O . HIS A 1 99 ? -1.817 -5.281 -1.526 1.00 95.81 99 HIS A O 1
ATOM 795 N N . PHE A 1 100 ? -2.156 -5.638 -3.725 1.00 94.75 100 PHE A N 1
ATOM 796 C CA . PHE A 1 100 ? -3.615 -5.577 -3.658 1.00 94.75 100 PHE A CA 1
ATOM 797 C C . PHE A 1 100 ? -4.202 -6.556 -2.642 1.00 94.75 100 PHE A C 1
ATOM 799 O O . PHE A 1 100 ? -5.090 -6.193 -1.875 1.00 94.75 100 PHE A O 1
ATOM 806 N N . PHE A 1 101 ? -3.716 -7.796 -2.624 1.00 95.50 101 PHE A N 1
ATOM 807 C CA . PHE A 1 101 ? -4.231 -8.821 -1.725 1.00 95.50 101 PHE A CA 1
ATOM 808 C C . PHE A 1 101 ? -3.958 -8.477 -0.258 1.00 95.50 101 PHE A C 1
ATOM 810 O O . PHE A 1 101 ? -4.864 -8.538 0.576 1.00 95.50 101 PHE A O 1
ATOM 817 N N . SER A 1 102 ? -2.726 -8.067 0.054 1.00 94.62 102 SER A N 1
ATOM 818 C CA . SER A 1 102 ? -2.322 -7.724 1.420 1.00 94.62 102 SER A CA 1
ATOM 819 C C . SER A 1 102 ? -3.097 -6.515 1.933 1.00 94.62 102 SER A C 1
ATOM 821 O O . SER A 1 102 ? -3.660 -6.560 3.026 1.00 94.62 102 SER A O 1
ATOM 823 N N . THR A 1 103 ? -3.188 -5.450 1.134 1.00 93.56 103 THR A N 1
ATOM 824 C CA . THR A 1 103 ? -3.862 -4.223 1.563 1.00 93.56 103 THR A CA 1
ATOM 825 C C . THR A 1 103 ? -5.362 -4.408 1.685 1.00 93.56 103 THR A C 1
ATOM 827 O O . THR A 1 103 ? -5.930 -4.005 2.696 1.00 93.56 103 THR A O 1
ATOM 830 N N . LYS A 1 104 ? -6.011 -5.115 0.750 1.00 92.44 104 LYS A N 1
ATOM 831 C CA . LYS A 1 104 ? -7.443 -5.426 0.868 1.00 92.44 104 LYS A CA 1
ATOM 832 C C . LYS A 1 104 ? -7.755 -6.307 2.070 1.00 92.44 104 LYS A C 1
ATOM 834 O O . LYS A 1 104 ? -8.749 -6.064 2.747 1.00 92.44 104 LYS A O 1
ATOM 839 N N . THR A 1 105 ? -6.904 -7.283 2.377 1.00 94.00 105 THR A N 1
ATOM 840 C CA . THR A 1 105 ? -7.074 -8.124 3.573 1.00 94.00 105 THR A CA 1
ATOM 841 C C . THR A 1 105 ? -7.009 -7.285 4.851 1.00 94.00 105 THR A C 1
ATOM 843 O O . THR A 1 105 ? -7.845 -7.443 5.744 1.00 94.00 105 THR A O 1
ATOM 846 N N . ILE A 1 106 ? -6.060 -6.349 4.919 1.00 91.94 106 ILE A N 1
ATOM 847 C CA . ILE A 1 106 ? -5.927 -5.410 6.035 1.00 91.94 106 ILE A CA 1
ATOM 848 C C . ILE A 1 106 ? -7.169 -4.508 6.143 1.00 91.94 106 ILE A C 1
ATOM 850 O O . ILE A 1 106 ? -7.765 -4.432 7.217 1.00 91.94 106 ILE A O 1
ATOM 854 N N . GLU A 1 107 ? -7.607 -3.884 5.043 1.00 90.50 107 GLU A N 1
ATOM 855 C CA . GLU A 1 107 ? -8.799 -3.020 5.014 1.00 90.50 107 GLU A CA 1
ATOM 856 C C . GLU A 1 107 ? -10.053 -3.766 5.491 1.00 90.50 107 GLU A C 1
ATOM 858 O O . GLU A 1 107 ? -10.778 -3.275 6.355 1.00 90.50 107 GLU A O 1
ATOM 863 N N . LEU A 1 108 ? -10.289 -4.978 4.979 1.00 92.62 108 LEU A N 1
ATOM 864 C CA . LEU A 1 108 ? -11.437 -5.802 5.366 1.00 92.62 108 LEU A CA 1
ATOM 865 C C . LEU A 1 108 ? -11.398 -6.187 6.846 1.00 92.62 108 LEU A C 1
ATOM 867 O O . LEU A 1 108 ? -12.433 -6.159 7.510 1.00 92.62 108 LEU A O 1
ATOM 871 N N . THR A 1 109 ? -10.216 -6.497 7.380 1.00 91.12 109 THR A N 1
ATOM 872 C CA . THR A 1 109 ? -10.046 -6.823 8.804 1.00 91.12 109 THR A CA 1
ATOM 873 C C . THR A 1 109 ? -10.387 -5.621 9.685 1.00 91.12 109 THR A C 1
ATOM 875 O O . THR A 1 109 ? -11.109 -5.756 10.675 1.00 91.12 109 THR A O 1
ATOM 878 N N . VAL A 1 110 ? -9.924 -4.426 9.305 1.00 89.19 110 VAL A N 1
ATOM 879 C CA . VAL A 1 110 ? -10.239 -3.182 10.023 1.00 89.19 110 VAL A CA 1
ATOM 880 C C . VAL A 1 110 ? -11.727 -2.860 9.934 1.00 89.19 110 VAL A C 1
ATOM 882 O O . VAL A 1 110 ? -12.341 -2.550 10.954 1.00 89.19 110 VAL A O 1
ATOM 885 N N . PHE A 1 111 ? -12.335 -2.972 8.753 1.00 89.44 111 PHE A N 1
ATOM 886 C CA . PHE A 1 111 ? -13.769 -2.735 8.596 1.00 89.44 111 PHE A CA 1
ATOM 887 C C . PHE A 1 111 ? -14.617 -3.734 9.378 1.00 89.44 111 PHE A C 1
ATOM 889 O O . PHE A 1 111 ? -15.604 -3.324 9.982 1.00 89.44 111 PHE A O 1
ATOM 896 N N . ALA A 1 112 ? -14.224 -5.007 9.439 1.00 90.06 112 ALA A N 1
ATOM 897 C CA . ALA A 1 112 ? -14.903 -5.999 10.267 1.00 90.06 112 ALA A CA 1
ATOM 898 C C . ALA A 1 112 ? -14.820 -5.641 11.761 1.00 90.06 112 ALA A C 1
ATOM 900 O O . ALA A 1 112 ? -15.831 -5.685 12.463 1.00 90.06 112 ALA A O 1
ATOM 901 N N . ALA A 1 113 ? -13.644 -5.219 12.241 1.00 86.56 113 ALA A N 1
ATOM 902 C CA . ALA A 1 113 ? -13.459 -4.794 13.627 1.00 86.56 113 ALA A CA 1
ATOM 903 C C . ALA A 1 113 ? -14.296 -3.548 13.970 1.00 86.56 113 ALA A C 1
ATOM 905 O O . ALA A 1 113 ? -14.971 -3.520 14.999 1.00 86.56 113 ALA A O 1
ATOM 906 N N . ILE A 1 114 ? -14.298 -2.539 13.093 1.00 85.81 114 ILE A N 1
ATOM 907 C CA . ILE A 1 114 ? -15.123 -1.333 13.247 1.00 85.81 114 ILE A CA 1
ATOM 908 C C . ILE A 1 114 ? -16.612 -1.698 13.210 1.00 85.81 114 ILE A C 1
ATOM 910 O O . ILE A 1 114 ? -17.370 -1.255 14.069 1.00 85.81 114 ILE A O 1
ATOM 914 N N . GLY A 1 115 ? -17.027 -2.540 12.262 1.00 87.94 115 GLY A N 1
ATOM 915 C CA . GLY A 1 115 ? -18.404 -3.009 12.132 1.00 87.94 115 GLY A CA 1
ATOM 916 C C . GLY A 1 115 ? -18.902 -3.695 13.401 1.00 87.94 115 GLY A C 1
ATOM 917 O O . GLY A 1 115 ? -19.996 -3.386 13.863 1.00 87.94 115 GLY A O 1
ATOM 918 N N . ASN A 1 116 ? -18.080 -4.548 14.020 1.00 83.44 116 ASN A N 1
ATOM 919 C CA . ASN A 1 116 ? -18.425 -5.200 15.283 1.00 83.44 116 ASN A CA 1
ATOM 920 C C . ASN A 1 116 ? -18.669 -4.184 16.413 1.00 83.44 116 ASN A C 1
ATOM 922 O O . ASN A 1 116 ? -19.663 -4.281 17.127 1.00 83.44 116 ASN A O 1
ATOM 926 N N . ILE A 1 117 ? -17.822 -3.153 16.515 1.00 82.62 117 ILE A N 1
ATOM 927 C CA . ILE A 1 117 ? -18.004 -2.065 17.491 1.00 82.62 117 ILE A CA 1
ATOM 928 C C . ILE A 1 117 ? -19.333 -1.333 17.250 1.00 82.62 117 ILE A C 1
ATOM 930 O O . ILE A 1 117 ? -20.064 -1.060 18.201 1.00 82.62 117 ILE A O 1
ATOM 934 N N . PHE A 1 118 ? -19.673 -1.030 15.994 1.00 81.00 118 PHE A N 1
ATOM 935 C CA . PHE A 1 118 ? -20.955 -0.403 15.657 1.00 81.00 118 PHE A CA 1
ATOM 936 C C . PHE A 1 118 ? -22.154 -1.290 16.020 1.00 81.00 118 PHE A C 1
ATOM 938 O O . PHE A 1 118 ? -23.133 -0.788 16.572 1.00 81.00 118 PHE A O 1
ATOM 945 N N . PHE A 1 119 ? -22.086 -2.598 15.752 1.00 83.75 119 PHE A N 1
ATOM 946 C CA . PHE A 1 119 ? -23.152 -3.537 16.115 1.00 83.75 119 PHE A CA 1
ATOM 947 C C . PHE A 1 119 ? -23.358 -3.633 17.629 1.00 83.75 119 PHE A C 1
ATOM 949 O O . PHE A 1 119 ? -24.504 -3.636 18.080 1.00 83.75 119 PHE A O 1
ATOM 956 N N . ASP A 1 120 ? -22.280 -3.657 18.414 1.00 77.44 120 ASP A N 1
ATOM 957 C CA . ASP A 1 120 ? -22.362 -3.683 19.877 1.00 77.44 120 ASP A CA 1
ATOM 958 C C . ASP A 1 120 ? -23.023 -2.415 20.439 1.00 77.44 120 ASP A C 1
ATOM 960 O O . ASP A 1 120 ? -23.866 -2.503 21.335 1.00 77.44 120 ASP A O 1
ATOM 964 N N . ILE A 1 121 ? -22.697 -1.240 19.885 1.00 77.81 121 ILE A N 1
ATOM 965 C CA . ILE A 1 121 ? -23.331 0.034 20.263 1.00 77.81 121 ILE A CA 1
ATOM 966 C C . ILE A 1 121 ? -24.838 -0.018 19.980 1.00 77.81 121 ILE A C 1
ATOM 968 O O . ILE A 1 121 ? -25.640 0.220 20.880 1.00 77.81 121 ILE A O 1
ATOM 972 N N . LEU A 1 122 ? -25.228 -0.407 18.761 1.00 81.12 122 LEU A N 1
ATOM 973 C CA . LEU A 1 122 ? -26.638 -0.485 18.361 1.00 81.12 122 LEU A CA 1
ATOM 974 C C . LEU A 1 122 ? -27.435 -1.515 19.172 1.00 81.12 122 LEU A C 1
ATOM 976 O O . LEU A 1 122 ? -28.631 -1.329 19.397 1.00 81.12 122 LEU A O 1
ATOM 980 N N . ARG A 1 123 ? -26.804 -2.618 19.595 1.00 81.62 123 ARG A N 1
ATOM 981 C CA . ARG A 1 123 ? -27.456 -3.639 20.424 1.00 81.62 123 ARG A CA 1
ATOM 982 C C . ARG A 1 123 ? -27.716 -3.134 21.841 1.00 81.62 123 ARG A C 1
ATOM 984 O O . ARG A 1 123 ? -28.790 -3.392 22.373 1.00 81.62 123 ARG A O 1
ATOM 991 N N . ASN A 1 124 ? -26.761 -2.417 22.430 1.00 69.25 124 ASN A N 1
ATOM 992 C CA . ASN A 1 124 ? -26.876 -1.896 23.794 1.00 69.25 124 ASN A CA 1
ATOM 993 C C . ASN A 1 124 ? -27.871 -0.731 23.915 1.00 69.25 124 ASN A C 1
ATOM 995 O O . ASN A 1 124 ? -28.410 -0.528 24.991 1.00 69.25 124 ASN A O 1
ATOM 999 N N . GLU A 1 125 ? -28.152 0.006 22.837 1.00 60.44 125 GLU A N 1
ATOM 1000 C CA . GLU A 1 125 ? -29.209 1.034 22.821 1.00 60.44 125 GLU A CA 1
ATOM 1001 C C . GLU A 1 125 ? -30.634 0.453 22.757 1.00 60.44 125 GLU A C 1
ATOM 1003 O O . GLU A 1 125 ? -31.605 1.172 22.990 1.00 60.44 125 GLU A O 1
ATOM 1008 N N . ARG A 1 126 ? -30.781 -0.836 22.419 1.00 53.28 126 ARG A N 1
ATOM 1009 C CA . ARG A 1 126 ? -32.080 -1.529 22.320 1.00 53.28 126 ARG A CA 1
ATOM 1010 C C . ARG A 1 126 ? -32.434 -2.375 23.551 1.00 53.28 126 ARG A C 1
ATOM 1012 O O . ARG A 1 126 ? -33.529 -2.936 23.567 1.00 53.28 126 ARG A O 1
ATOM 1019 N N . ALA A 1 127 ? -31.520 -2.513 24.512 1.00 50.19 127 ALA A N 1
ATOM 1020 C CA . ALA A 1 127 ? -31.702 -3.257 25.762 1.00 50.19 127 ALA A CA 1
ATOM 1021 C C . ALA A 1 127 ? -32.012 -2.302 26.920 1.00 50.19 127 ALA A C 1
ATOM 1023 O O . ALA A 1 127 ? -32.818 -2.698 27.791 1.00 50.19 127 ALA A O 1
#

Secondary structure (DSSP, 8-state):
----GGGGG---HHHHHHHHHHHHHHHHHHHHHHHHHHHHHHHHHHHHTT-----HHHHHHHHHHHHTT----TTT-THHHHHHHHHHSHHHHHHHHHHHHHHHHHHHHHHHHHHHHHHHHHHHTT-

Radius of gyration: 21.59 Å; Cα contacts (8 Å, |Δi|>4): 68; chains: 1; bounding box: 49×26×68 Å

Foldseek 3Di:
DDDDPVCVVDDDPVRVVVVVVVVVVVVVCLQQVLLLVLLVVLQVVCVVVVLDDFPSVLSSVVLVCLLVVPDDDPVPGSCVSSVVVLVPDPVSVVSSVVSNVVSVVSVVVVVVVVVVVVVVVVVVVVD

Nearest PDB structures (foldseek):
  6dm1-assembly1_A  TM=5.047E-01  e=4.484E-01  Rattus norvegicus
  7zjg-assembly1_A  TM=4.720E-01  e=3.703E+00  Rattus norvegicus

pLDDT: mean 82.21, std 15.17, range [35.31, 96.5]

Sequence (127 aa):
MTINNNVVNGLAPTEKLIRNIKLMIFIVFTFVSPHIAFGSLYNFFSLAYNLGEIGILDQIYFSFGLQYAIPMNEKFYPTAKLLNALNSLGVGRMLQYLHFFSTKTIELTVFAAIGNIFFDILRNERA